Protein AF-A0A318MWW3-F1 (afdb_monomer)

Sequence (142 aa):
MNFIDRFESYIISNDNYEHVLDLIECVINIRTASFSKVNPYYEFKNDKILIELIEELNKRFLYAGVEYQYENGEIIRIDHQYVHKEIVKPALEIIHNQAFEKVNEEYNNAHKHYRNQYIKDCIVACNRAFESLLKSICNECE

Solvent-accessible surface area (backbone atoms only — not comparable to full-atom values): 7925 Å² total; per-residue (Å²): 131,57,73,64,58,51,50,54,50,48,59,75,72,45,91,57,62,65,62,49,52,52,48,54,38,48,54,54,48,51,50,55,53,52,47,43,70,77,34,87,83,58,49,76,96,72,37,61,70,60,51,55,50,50,54,52,51,34,51,49,26,54,74,71,68,45,58,47,37,72,54,100,83,39,74,43,74,59,52,71,67,53,49,42,61,73,50,48,46,58,52,52,60,57,31,70,35,79,84,26,44,70,25,38,54,30,43,52,50,14,52,52,26,50,77,68,68,37,59,72,61,16,54,54,26,44,51,51,15,51,54,43,43,53,50,44,59,59,63,73,74,114

InterPro domains:
  IPR026001 Abortive infection protein-like, C-terminal domain [PF14355] (102-140)
  IPR049503 HEPN, AbiJ-N-terminal domain 4 [PF18863] (2-91)

Mean predicted ali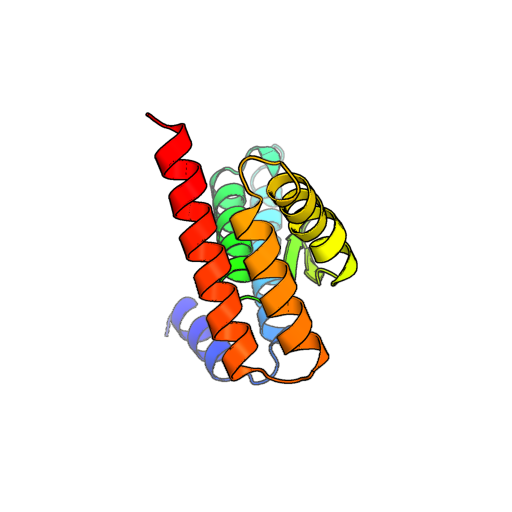gned error: 12.3 Å

pLDDT: mean 84.47, std 8.73, range [38.44, 95.81]

Radius of gyration: 21.09 Å; Cα contacts (8 Å, |Δi|>4): 93; chains: 1; bounding box: 54×33×58 Å

Organism: NCBI:txid2070537

Nearest PDB structures (foldseek):
  8xte-assembly3_D  TM=1.696E-01  e=9.230E+00  Penicillium brevicompactum

Secondary structure (DSSP, 8-state):
--HHHHHHHHHHH-S-HHHHHHHHHHHHHHHHHHHHHH-TT--GGG-HHHHHHHHHHHHHHHHTT-SEEEETTEEEE--HHHHIIIIIHHHHHHHTSGGGHHHHHHHHHHHHHHHTT-HHHHHHHHHHHHHHHHHHHHHTT-

Foldseek 3Di:
DDPVVVLVVCCVPDPDCVVNQVVVLVVLLVVQVVCCVVDVPDDPVPPPVSVVVQVVVQVVCVVVVHQWHDDPSHIDGHDPVNCCVPPVVVVLVVCPDPLNVVLVVLQVVLVVCVVVVVPVVNVVSNVVSVVSVVVSVVVVVD

Structure (mmCIF, N/CA/C/O backbone):
data_AF-A0A318MWW3-F1
#
_entry.id   AF-A0A318MWW3-F1
#
loop_
_atom_site.group_PDB
_atom_site.id
_atom_site.type_symbol
_atom_site.label_atom_id
_atom_site.label_alt_id
_atom_site.label_comp_id
_atom_site.label_asym_id
_atom_site.label_entity_id
_atom_site.label_seq_id
_atom_site.pdbx_PDB_ins_code
_atom_site.Cartn_x
_atom_site.Cartn_y
_atom_site.Cartn_z
_atom_site.occupancy
_atom_site.B_iso_or_equiv
_atom_site.auth_seq_id
_atom_site.auth_comp_id
_atom_site.auth_asym_id
_atom_site.auth_atom_id
_atom_site.pdbx_PDB_model_num
ATOM 1 N N . MET A 1 1 ? 3.543 8.061 -31.506 1.00 64.12 1 MET A N 1
ATOM 2 C CA . MET A 1 1 ? 3.319 7.340 -30.243 1.00 64.12 1 MET A CA 1
ATOM 3 C C . MET A 1 1 ? 4.668 7.200 -29.564 1.00 64.12 1 MET A C 1
ATOM 5 O O . MET A 1 1 ? 5.546 6.540 -30.116 1.00 64.12 1 MET A O 1
ATOM 9 N N . ASN A 1 2 ? 4.885 7.951 -28.490 1.00 84.94 2 ASN A N 1
ATOM 10 C CA . ASN A 1 2 ? 6.133 7.933 -27.729 1.00 84.94 2 ASN A CA 1
ATOM 11 C C . ASN A 1 2 ? 6.174 6.691 -26.802 1.00 84.94 2 ASN A C 1
ATOM 13 O O . ASN A 1 2 ? 5.245 5.880 -26.792 1.00 84.94 2 ASN A O 1
ATOM 17 N N . PHE A 1 3 ? 7.274 6.497 -26.068 1.00 78.12 3 PHE A N 1
ATOM 18 C CA . PHE A 1 3 ? 7.415 5.363 -25.146 1.00 78.12 3 PHE A CA 1
ATOM 19 C C . PHE A 1 3 ? 6.319 5.344 -24.067 1.00 78.12 3 PHE A C 1
ATOM 21 O O . PHE A 1 3 ? 5.792 4.276 -23.775 1.00 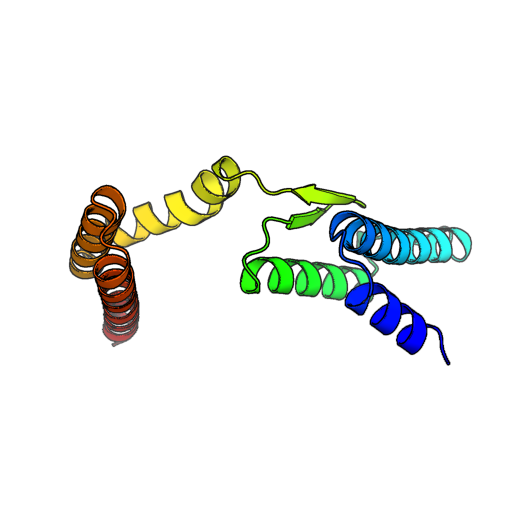78.12 3 PHE A O 1
ATOM 28 N N . ILE A 1 4 ? 5.940 6.511 -23.536 1.00 80.75 4 ILE A N 1
ATOM 29 C CA . ILE A 1 4 ? 4.911 6.643 -22.496 1.00 80.75 4 ILE A CA 1
ATOM 30 C C . ILE A 1 4 ? 3.541 6.224 -23.035 1.00 80.75 4 ILE A C 1
ATOM 32 O O . ILE A 1 4 ? 2.886 5.393 -22.421 1.00 80.75 4 ILE A O 1
ATOM 36 N N . ASP A 1 5 ? 3.159 6.679 -24.228 1.00 83.94 5 ASP A N 1
ATOM 37 C CA . ASP A 1 5 ? 1.882 6.313 -24.851 1.00 83.94 5 ASP A CA 1
ATOM 38 C C . ASP A 1 5 ? 1.768 4.787 -25.046 1.00 83.94 5 ASP A C 1
ATOM 40 O O . ASP A 1 5 ? 0.705 4.187 -24.870 1.00 83.94 5 ASP A O 1
ATOM 44 N N . ARG A 1 6 ? 2.879 4.138 -25.428 1.00 83.81 6 ARG A N 1
ATOM 45 C CA . ARG A 1 6 ? 2.954 2.675 -25.573 1.00 83.81 6 ARG A CA 1
ATOM 46 C C . ARG A 1 6 ? 2.860 1.965 -24.228 1.00 83.81 6 ARG A C 1
ATOM 48 O O . ARG A 1 6 ? 2.223 0.921 -24.151 1.00 83.81 6 ARG A O 1
ATOM 55 N N . PHE A 1 7 ? 3.497 2.524 -23.207 1.00 80.94 7 PHE A N 1
ATOM 56 C CA . PHE A 1 7 ? 3.491 1.994 -21.851 1.00 80.94 7 PHE A CA 1
ATOM 57 C C . PHE A 1 7 ? 2.088 2.051 -21.240 1.00 80.94 7 PHE A C 1
ATOM 59 O O . PHE A 1 7 ? 1.578 1.030 -20.791 1.00 80.94 7 PHE A O 1
ATOM 66 N N . GLU A 1 8 ? 1.418 3.201 -21.320 1.00 82.94 8 GLU A N 1
ATOM 67 C CA . GLU A 1 8 ? 0.032 3.357 -20.866 1.00 82.94 8 GLU A CA 1
ATOM 68 C C . GLU A 1 8 ? -0.910 2.410 -21.611 1.00 82.94 8 GLU A C 1
ATOM 70 O O . GLU A 1 8 ? -1.703 1.705 -20.991 1.00 82.94 8 GLU A O 1
ATOM 75 N N . SER A 1 9 ? -0.772 2.325 -22.938 1.00 85.81 9 SER A N 1
ATOM 76 C CA . SER A 1 9 ? -1.579 1.404 -23.745 1.00 85.81 9 SER A CA 1
ATOM 77 C C . SER A 1 9 ? -1.357 -0.053 -23.338 1.00 85.81 9 SER A C 1
ATOM 79 O O . SER A 1 9 ? -2.314 -0.822 -23.291 1.00 85.81 9 SER A O 1
ATOM 81 N N . TYR A 1 10 ? -0.118 -0.442 -23.027 1.00 84.94 10 TYR A N 1
ATOM 82 C CA . TYR A 1 10 ? 0.197 -1.790 -22.557 1.00 84.94 10 TYR A CA 1
ATOM 83 C C . TYR A 1 10 ? -0.431 -2.071 -21.192 1.00 84.94 10 TYR A C 1
ATOM 85 O O . TYR A 1 10 ? -1.063 -3.106 -21.036 1.00 84.94 10 TYR A O 1
ATOM 93 N N . ILE A 1 11 ? -0.341 -1.142 -20.237 1.00 82.56 11 ILE A N 1
ATOM 94 C CA . ILE A 1 11 ? -0.972 -1.300 -18.917 1.00 82.56 11 ILE A CA 1
ATOM 95 C C . ILE A 1 11 ? -2.492 -1.446 -19.041 1.00 82.56 11 ILE A C 1
ATOM 97 O O . ILE A 1 11 ? -3.078 -2.296 -18.384 1.00 82.56 11 ILE A O 1
ATOM 101 N N . ILE A 1 12 ? -3.130 -0.638 -19.891 1.00 84.31 12 ILE A N 1
ATOM 102 C CA . ILE A 1 12 ? -4.593 -0.638 -20.047 1.00 84.31 12 ILE A CA 1
ATOM 103 C C . ILE A 1 12 ? -5.095 -1.888 -20.782 1.00 84.31 12 ILE A C 1
ATOM 105 O O . ILE A 1 12 ? -6.199 -2.352 -20.517 1.00 84.31 12 ILE A O 1
ATOM 109 N N . SER A 1 13 ? -4.318 -2.410 -21.733 1.00 85.56 13 SER A N 1
ATOM 110 C CA . SER A 1 13 ? -4.735 -3.532 -22.590 1.00 85.56 13 SER A CA 1
ATOM 111 C C . SER A 1 13 ? -4.360 -4.914 -22.056 1.00 85.56 13 SER A C 1
ATOM 113 O O . SER A 1 13 ? -4.763 -5.914 -22.649 1.00 85.56 13 SER A O 1
ATOM 115 N N . ASN A 1 14 ? -3.569 -4.989 -20.986 1.00 82.69 14 ASN A N 1
ATOM 116 C CA . ASN A 1 14 ? -3.042 -6.246 -20.479 1.00 82.69 14 ASN A CA 1
ATOM 117 C C . ASN A 1 14 ? -3.836 -6.714 -19.257 1.00 82.69 14 ASN A C 1
ATOM 119 O O . ASN A 1 14 ? -3.744 -6.130 -18.182 1.00 82.69 14 ASN A O 1
ATOM 123 N N . ASP A 1 15 ? -4.586 -7.801 -19.428 1.00 78.06 15 ASP A N 1
ATOM 124 C CA . ASP A 1 15 ? -5.391 -8.397 -18.357 1.00 78.06 15 ASP A CA 1
ATOM 125 C C . ASP A 1 15 ? -4.534 -9.108 -17.291 1.00 78.06 15 ASP A C 1
ATOM 127 O O . ASP A 1 15 ? -5.010 -9.361 -16.184 1.00 78.06 15 ASP A O 1
ATOM 131 N N . ASN A 1 16 ? -3.269 -9.435 -17.599 1.00 84.75 16 ASN A N 1
ATOM 132 C CA . ASN A 1 16 ? -2.356 -10.039 -16.632 1.00 84.75 16 ASN A CA 1
ATOM 133 C C . ASN A 1 16 ? -1.524 -8.966 -15.915 1.00 84.75 16 ASN A C 1
ATOM 135 O O . ASN A 1 16 ? -0.553 -8.439 -16.467 1.00 84.75 16 ASN A O 1
ATOM 139 N N . TYR A 1 17 ? -1.873 -8.692 -14.658 1.00 83.88 17 TYR A N 1
ATOM 140 C CA . TYR A 1 17 ? -1.173 -7.717 -13.824 1.00 83.88 17 TYR A CA 1
ATOM 141 C C . TYR A 1 17 ? 0.279 -8.117 -13.516 1.00 83.88 17 TYR A C 1
ATOM 143 O O . TYR A 1 17 ? 1.098 -7.230 -13.295 1.00 83.88 17 TYR A O 1
ATOM 151 N N . GLU A 1 18 ? 0.633 -9.409 -13.537 1.00 83.44 18 GLU A N 1
ATOM 152 C CA . GLU A 1 18 ? 2.011 -9.857 -13.277 1.00 83.44 18 GLU A CA 1
ATOM 153 C C . GLU A 1 18 ? 2.968 -9.298 -14.331 1.00 83.44 18 GLU A C 1
ATOM 155 O O . GLU A 1 18 ? 4.002 -8.736 -13.991 1.00 83.44 18 GLU A O 1
ATOM 160 N N . HIS A 1 19 ? 2.559 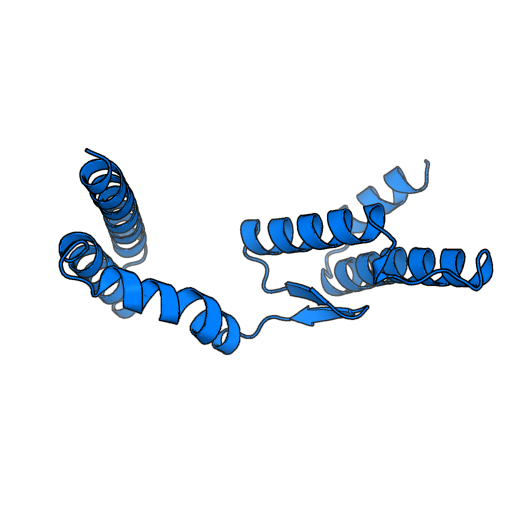-9.291 -15.602 1.00 85.44 19 HIS A N 1
ATOM 161 C CA . HIS A 1 19 ? 3.352 -8.687 -16.673 1.00 85.44 19 HIS A CA 1
ATOM 162 C C . HIS A 1 19 ? 3.528 -7.170 -16.508 1.00 85.44 19 HIS A C 1
ATOM 164 O O . HIS A 1 19 ? 4.511 -6.600 -16.984 1.00 85.44 19 HIS A O 1
ATOM 170 N N . VAL A 1 20 ? 2.568 -6.491 -15.873 1.00 88.44 20 VAL A N 1
ATOM 171 C CA . VAL A 1 20 ? 2.682 -5.058 -15.568 1.00 88.44 20 VAL A CA 1
ATOM 172 C C . VAL A 1 20 ? 3.690 -4.836 -14.441 1.00 88.44 20 VAL A C 1
ATOM 174 O O . VAL A 1 20 ? 4.511 -3.925 -14.545 1.00 88.44 20 VAL A O 1
ATOM 177 N N . LEU A 1 21 ? 3.672 -5.677 -13.403 1.00 89.50 21 LEU A N 1
ATOM 178 C CA . LEU A 1 21 ? 4.657 -5.642 -12.318 1.00 89.50 21 LEU A CA 1
ATOM 179 C C . LEU A 1 21 ? 6.069 -5.940 -12.842 1.00 89.50 21 LEU A C 1
ATOM 181 O O . LEU A 1 21 ? 6.973 -5.134 -12.616 1.00 89.50 21 LEU A O 1
ATOM 185 N N . ASP A 1 22 ? 6.231 -7.000 -13.637 1.00 88.00 22 ASP A N 1
ATOM 186 C CA . ASP A 1 22 ? 7.500 -7.354 -14.287 1.00 88.00 22 ASP A CA 1
ATOM 187 C C . ASP A 1 22 ? 8.044 -6.186 -15.112 1.00 88.00 22 ASP A C 1
ATOM 189 O O . ASP A 1 22 ? 9.235 -5.877 -15.086 1.00 88.00 22 ASP A O 1
ATOM 193 N N . LEU A 1 23 ? 7.169 -5.495 -15.848 1.00 88.19 23 LEU A N 1
ATOM 194 C CA . LEU A 1 23 ? 7.563 -4.350 -16.657 1.00 88.19 23 LEU A CA 1
ATOM 195 C C . LEU A 1 23 ? 8.043 -3.172 -15.795 1.00 88.19 23 LEU A C 1
ATOM 197 O O . LEU A 1 23 ? 9.044 -2.541 -16.146 1.00 88.19 23 LEU A O 1
ATOM 201 N N . ILE A 1 24 ? 7.357 -2.871 -14.687 1.00 89.81 24 ILE A N 1
ATOM 202 C CA . ILE A 1 24 ? 7.772 -1.826 -13.735 1.00 89.81 24 ILE A CA 1
ATOM 203 C C . ILE A 1 24 ? 9.160 -2.156 -13.177 1.00 89.81 24 ILE A C 1
ATOM 205 O O . ILE A 1 24 ? 10.053 -1.304 -13.211 1.00 89.81 24 ILE A O 1
ATOM 209 N N . GLU A 1 25 ? 9.361 -3.396 -12.736 1.00 89.94 25 GLU A N 1
ATOM 210 C CA . GLU A 1 25 ? 10.647 -3.881 -12.239 1.00 89.94 25 GLU A CA 1
ATOM 211 C C . GLU A 1 25 ? 11.744 -3.746 -13.303 1.00 89.94 25 GLU A C 1
ATOM 213 O O . GLU A 1 25 ? 12.815 -3.188 -13.047 1.00 89.94 25 GLU A O 1
ATOM 218 N N . CYS A 1 26 ? 11.450 -4.160 -14.537 1.00 89.56 26 CYS A N 1
ATOM 219 C CA . CYS A 1 26 ? 12.384 -4.082 -15.653 1.00 89.56 26 CYS A CA 1
ATOM 220 C C . CYS A 1 26 ? 12.823 -2.635 -15.928 1.00 89.56 26 CYS A C 1
ATOM 222 O O . CYS A 1 26 ? 14.009 -2.374 -16.126 1.00 89.56 26 CYS A O 1
ATOM 224 N N . VAL A 1 27 ? 11.896 -1.670 -15.900 1.00 90.00 27 VAL A N 1
ATOM 225 C CA . VAL A 1 27 ? 12.207 -0.247 -16.122 1.00 90.00 27 VAL A CA 1
ATOM 226 C C . VAL A 1 27 ? 13.143 0.298 -15.041 1.00 90.00 27 VAL A C 1
ATOM 228 O O . VAL A 1 27 ? 14.125 0.977 -15.369 1.00 90.00 27 VAL A O 1
ATOM 231 N N . ILE A 1 28 ? 12.876 -0.012 -13.770 1.00 90.75 28 ILE A N 1
ATOM 232 C CA . ILE A 1 28 ? 13.712 0.431 -12.646 1.00 90.75 28 ILE A CA 1
ATOM 233 C C . ILE A 1 28 ? 15.106 -0.202 -12.758 1.00 90.75 28 ILE A C 1
ATOM 235 O O . ILE A 1 28 ? 16.111 0.514 -12.746 1.00 90.75 28 ILE A O 1
ATOM 239 N N . ASN A 1 29 ? 15.177 -1.512 -12.998 1.00 88.31 29 ASN A N 1
ATOM 240 C CA . ASN A 1 29 ? 16.436 -2.246 -13.123 1.00 88.31 29 ASN A CA 1
ATOM 241 C C . ASN A 1 29 ? 17.274 -1.808 -14.333 1.00 88.31 29 ASN A C 1
ATOM 243 O O . ASN A 1 29 ? 18.492 -1.647 -14.217 1.00 88.31 29 ASN A O 1
ATOM 247 N N . ILE A 1 30 ? 16.650 -1.543 -15.486 1.00 89.69 30 ILE A N 1
ATOM 248 C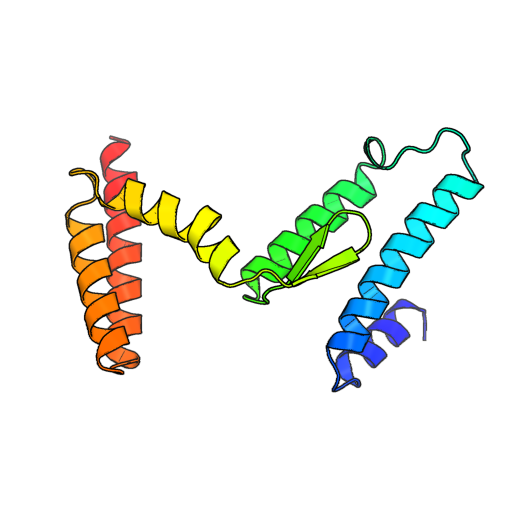 CA . ILE A 1 30 ? 17.342 -1.012 -16.672 1.00 89.69 30 ILE A CA 1
ATOM 249 C C . ILE A 1 30 ? 17.952 0.352 -16.365 1.00 89.69 30 ILE A C 1
ATOM 251 O O . ILE A 1 30 ? 19.092 0.614 -16.768 1.00 89.69 30 ILE A O 1
ATOM 255 N N . ARG A 1 31 ? 17.230 1.222 -15.651 1.00 87.94 31 ARG A N 1
ATOM 256 C CA . ARG A 1 31 ? 17.761 2.522 -15.233 1.00 87.94 31 ARG A CA 1
ATOM 257 C C . ARG A 1 31 ? 18.985 2.332 -14.340 1.00 87.94 31 ARG A C 1
ATOM 259 O O . ARG A 1 31 ? 20.043 2.864 -14.675 1.00 87.94 31 ARG A O 1
ATOM 266 N N . THR A 1 32 ? 18.870 1.553 -13.267 1.00 87.25 32 THR A N 1
ATOM 267 C CA . THR A 1 32 ? 19.977 1.298 -12.332 1.00 87.25 32 THR A CA 1
ATOM 268 C C . THR A 1 32 ? 21.191 0.725 -13.063 1.00 87.25 32 THR A C 1
ATOM 270 O O . THR A 1 32 ? 22.292 1.263 -12.956 1.00 87.25 32 THR A O 1
ATOM 273 N N . ALA A 1 33 ? 20.992 -0.294 -13.904 1.00 86.56 33 ALA A N 1
ATOM 274 C CA . ALA A 1 33 ? 22.062 -0.914 -14.681 1.00 86.56 33 ALA A CA 1
ATOM 275 C C . ALA A 1 33 ? 22.711 0.053 -15.687 1.00 86.56 33 ALA A C 1
ATOM 277 O O . ALA A 1 33 ? 23.924 0.005 -15.900 1.00 86.56 33 ALA A O 1
ATOM 278 N N . SER A 1 34 ? 21.927 0.935 -16.311 1.00 88.25 34 SER A N 1
ATOM 279 C CA . SER A 1 34 ? 22.442 1.929 -17.260 1.00 88.25 34 SER A CA 1
ATOM 280 C C . SER A 1 34 ? 23.323 2.966 -16.566 1.00 88.25 34 SER A C 1
ATOM 282 O O . SER A 1 34 ? 24.401 3.283 -17.066 1.00 88.25 34 SER A O 1
ATOM 284 N N . PHE A 1 35 ? 22.915 3.449 -15.392 1.00 85.75 35 PHE A N 1
ATOM 285 C CA . PHE A 1 35 ? 23.709 4.399 -14.610 1.00 85.75 35 PHE A CA 1
ATOM 286 C C . PHE A 1 35 ? 24.995 3.769 -14.067 1.00 85.75 35 PHE A C 1
ATOM 288 O O . PHE A 1 35 ? 26.057 4.376 -14.212 1.00 85.75 35 PHE A O 1
ATOM 295 N N . SER A 1 36 ? 24.938 2.531 -13.566 1.00 84.38 36 SER A N 1
ATOM 296 C CA . SER A 1 36 ? 26.131 1.783 -13.138 1.00 84.38 36 SER A CA 1
ATOM 297 C C . SER A 1 36 ? 27.142 1.560 -14.267 1.00 84.38 36 SER A C 1
ATOM 299 O O . SER A 1 36 ? 28.344 1.516 -14.023 1.00 84.38 36 SER A O 1
ATOM 301 N N . LYS A 1 37 ? 26.680 1.429 -15.520 1.00 86.75 37 LYS A N 1
ATOM 302 C CA . LYS A 1 37 ? 27.565 1.288 -16.691 1.00 86.75 37 LYS A CA 1
ATOM 303 C C . LYS A 1 37 ? 28.245 2.597 -17.087 1.00 86.75 37 LYS A C 1
ATOM 305 O O . LYS A 1 37 ? 29.388 2.567 -17.530 1.00 86.75 37 LYS A O 1
ATOM 310 N N . VAL A 1 38 ? 27.542 3.725 -16.977 1.00 88.44 38 VAL A N 1
ATOM 311 C CA . VAL A 1 38 ? 28.073 5.043 -17.371 1.00 88.44 38 VAL A CA 1
ATOM 312 C C . 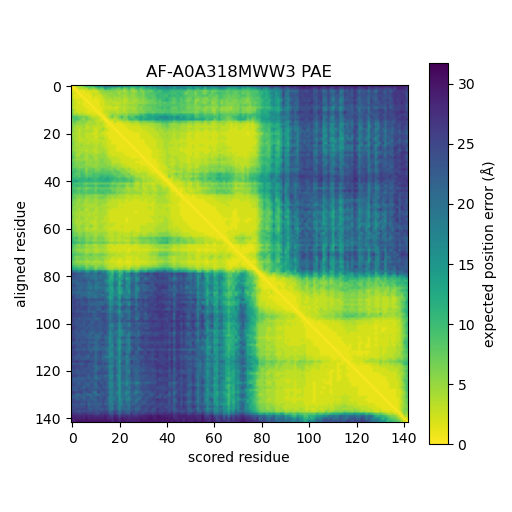VAL A 1 38 ? 28.952 5.644 -16.273 1.00 88.44 38 VAL A C 1
ATOM 314 O O . VAL A 1 38 ? 29.933 6.320 -16.578 1.00 88.44 38 VAL A O 1
ATOM 317 N N . ASN A 1 39 ? 28.630 5.390 -15.005 1.00 86.19 39 ASN A N 1
ATOM 318 C CA . ASN A 1 39 ? 29.383 5.881 -13.860 1.00 86.19 39 ASN A CA 1
ATOM 319 C C . ASN A 1 39 ? 29.807 4.712 -12.949 1.00 86.19 39 ASN A C 1
ATOM 321 O O . ASN A 1 39 ? 28.986 4.222 -12.176 1.00 86.19 39 ASN A O 1
ATOM 325 N N . PRO A 1 40 ? 31.092 4.313 -12.967 1.00 83.44 40 PRO A N 1
ATOM 326 C CA . PRO A 1 40 ? 31.617 3.247 -12.108 1.00 83.44 40 PRO A CA 1
ATOM 327 C C . PRO A 1 40 ? 31.508 3.523 -10.601 1.00 83.44 40 PRO A C 1
ATOM 329 O O . PRO A 1 40 ? 31.595 2.592 -9.808 1.00 83.44 40 PRO A O 1
ATOM 332 N N . TYR A 1 41 ? 31.332 4.787 -10.199 1.00 85.31 41 TYR A N 1
ATOM 333 C CA . TYR A 1 41 ? 31.126 5.201 -8.806 1.00 85.31 41 TYR A CA 1
ATOM 334 C C . TYR A 1 41 ? 29.645 5.331 -8.436 1.00 85.31 41 TYR A C 1
ATOM 336 O O . TYR A 1 41 ? 29.317 5.838 -7.363 1.00 85.31 41 TYR A O 1
ATOM 344 N N . TYR A 1 42 ? 28.737 4.944 -9.333 1.00 85.62 42 TYR A N 1
ATOM 345 C CA . TYR A 1 42 ? 27.318 4.939 -9.029 1.00 85.62 42 TYR A CA 1
ATOM 346 C C . TYR A 1 42 ? 27.030 3.930 -7.920 1.00 85.62 42 TYR A C 1
ATOM 348 O O . TYR A 1 42 ? 27.332 2.743 -8.027 1.00 85.62 42 TYR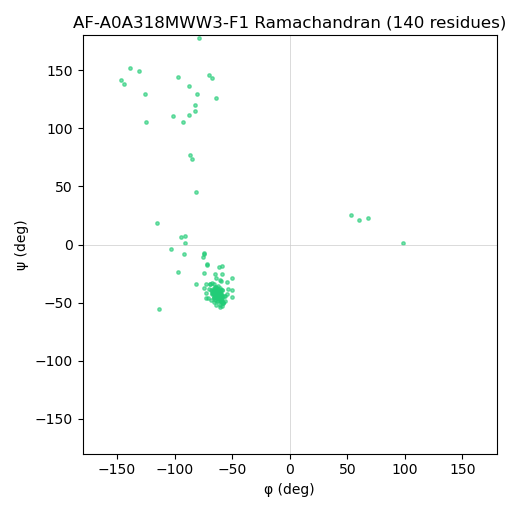 A O 1
ATOM 356 N N . GLU A 1 43 ? 26.383 4.413 -6.870 1.00 81.19 43 GLU A N 1
ATOM 357 C CA . GLU A 1 43 ? 25.811 3.581 -5.828 1.00 81.19 43 GLU A CA 1
ATOM 358 C C . GLU A 1 43 ? 24.341 3.957 -5.700 1.00 81.19 43 GLU A C 1
ATOM 360 O O . GLU A 1 43 ? 24.015 5.134 -5.536 1.00 81.19 43 GLU A O 1
ATOM 365 N N . PHE A 1 44 ? 23.462 2.955 -5.723 1.00 80.12 44 PHE A N 1
ATOM 366 C CA . PHE A 1 44 ? 22.015 3.143 -5.602 1.00 80.12 44 PHE A CA 1
ATOM 367 C C . PHE A 1 44 ? 21.630 4.029 -4.405 1.00 80.12 44 PHE A C 1
ATOM 369 O O . PHE A 1 44 ? 20.784 4.906 -4.531 1.00 80.12 44 PHE A O 1
ATOM 376 N N . LYS A 1 45 ? 22.321 3.870 -3.265 1.00 84.19 45 LYS A N 1
ATOM 377 C CA . LYS A 1 45 ? 22.090 4.645 -2.031 1.00 84.19 45 LYS A CA 1
ATOM 378 C C . LYS A 1 45 ? 22.253 6.166 -2.196 1.00 84.19 45 LYS A C 1
ATOM 380 O O . LYS A 1 45 ? 21.784 6.920 -1.353 1.00 84.19 45 LYS A O 1
ATOM 385 N N . ASN A 1 46 ? 22.921 6.608 -3.263 1.00 86.69 46 ASN A N 1
ATOM 386 C CA . ASN A 1 46 ? 23.143 8.018 -3.579 1.00 86.69 46 ASN A CA 1
ATOM 387 C C . ASN A 1 46 ? 22.217 8.521 -4.710 1.00 86.69 46 ASN A C 1
ATOM 389 O O . ASN A 1 46 ? 22.243 9.710 -5.035 1.00 86.69 46 ASN A O 1
ATOM 393 N N . ASP A 1 47 ? 21.396 7.657 -5.321 1.00 89.56 47 ASP A N 1
ATOM 394 C CA . ASP A 1 47 ? 20.455 8.018 -6.389 1.00 89.56 47 ASP A CA 1
ATOM 395 C C . ASP A 1 47 ? 19.128 8.506 -5.801 1.00 89.56 47 ASP A C 1
ATOM 397 O O . ASP A 1 47 ? 18.121 7.800 -5.771 1.00 89.56 47 ASP A O 1
ATOM 401 N N . LYS A 1 48 ? 19.138 9.751 -5.317 1.00 91.12 48 LYS A N 1
ATOM 402 C CA . LYS A 1 48 ? 17.984 10.370 -4.653 1.00 91.12 48 LYS A CA 1
ATOM 403 C C . LYS A 1 48 ? 16.699 10.313 -5.491 1.00 91.12 48 LYS A C 1
ATOM 405 O O . LYS A 1 48 ? 15.634 10.076 -4.940 1.00 91.12 48 LYS A O 1
ATOM 410 N N . ILE A 1 49 ? 16.804 10.485 -6.811 1.00 90.81 49 ILE A N 1
ATOM 411 C CA . ILE A 1 49 ? 15.645 10.449 -7.718 1.00 90.81 49 ILE A CA 1
ATOM 412 C C . ILE A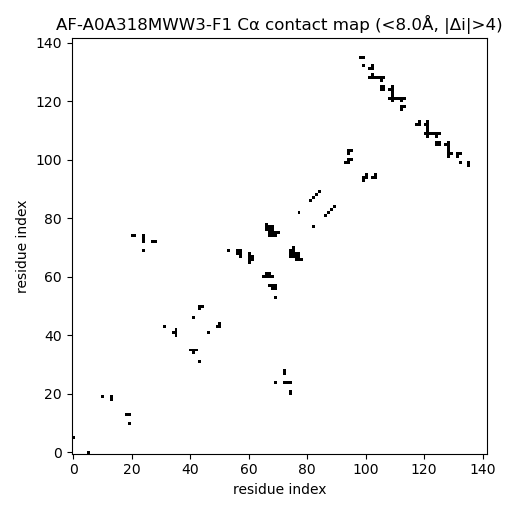 1 49 ? 15.021 9.053 -7.725 1.00 90.81 49 ILE A C 1
ATOM 414 O O . ILE A 1 49 ? 13.802 8.913 -7.678 1.00 90.81 49 ILE A O 1
ATOM 418 N N . LEU A 1 50 ? 15.857 8.016 -7.804 1.00 90.38 50 LEU A N 1
ATOM 419 C CA . LEU A 1 50 ? 15.383 6.638 -7.818 1.00 90.38 50 LEU A CA 1
ATOM 420 C C . LEU A 1 50 ? 14.812 6.213 -6.463 1.00 90.38 50 LEU A C 1
ATOM 422 O O . LEU A 1 50 ? 13.795 5.527 -6.427 1.00 90.38 50 LEU A O 1
ATOM 426 N N . ILE A 1 51 ? 15.432 6.658 -5.368 1.00 91.00 51 ILE A N 1
ATOM 427 C CA . ILE A 1 51 ? 14.943 6.419 -4.005 1.00 91.00 51 ILE A CA 1
ATOM 428 C C . ILE A 1 51 ? 13.548 7.031 -3.827 1.00 91.00 51 ILE A C 1
ATOM 430 O O . ILE A 1 51 ? 12.617 6.315 -3.468 1.00 91.00 51 ILE A O 1
ATOM 434 N N . GLU A 1 52 ? 13.370 8.314 -4.156 1.00 94.31 52 GLU A N 1
ATOM 435 C CA . GLU A 1 52 ? 12.069 8.995 -4.055 1.00 94.31 52 GLU A CA 1
ATOM 436 C C . GLU A 1 52 ? 10.999 8.337 -4.946 1.00 94.31 52 GLU A C 1
ATOM 438 O O . GLU A 1 52 ? 9.846 8.203 -4.535 1.00 94.31 52 GLU A O 1
ATOM 443 N N . LEU A 1 53 ? 11.376 7.877 -6.146 1.00 93.94 53 LEU A N 1
ATOM 444 C CA . LEU A 1 53 ? 10.476 7.148 -7.046 1.00 93.94 53 LEU A CA 1
ATOM 445 C C . LEU A 1 53 ? 9.996 5.823 -6.433 1.00 93.94 53 LEU A C 1
ATOM 447 O O . LEU A 1 53 ? 8.808 5.514 -6.514 1.00 93.94 53 LEU A O 1
ATOM 451 N N . ILE A 1 54 ? 10.904 5.043 -5.841 1.00 92.69 54 ILE A N 1
ATOM 452 C CA . ILE A 1 54 ? 10.581 3.756 -5.207 1.00 92.69 54 ILE A CA 1
ATOM 453 C C . ILE A 1 54 ? 9.706 3.970 -3.967 1.00 92.69 54 ILE A C 1
ATOM 455 O O . ILE A 1 54 ? 8.720 3.256 -3.781 1.00 92.69 54 ILE A O 1
ATOM 459 N N . GLU A 1 55 ? 10.009 4.979 -3.147 1.00 92.38 55 GLU A N 1
ATOM 460 C CA . GLU A 1 55 ? 9.177 5.336 -1.992 1.00 92.38 55 GLU A CA 1
ATOM 461 C C . GLU A 1 55 ? 7.750 5.713 -2.406 1.00 92.38 55 GLU A C 1
ATOM 463 O O . GLU A 1 55 ? 6.782 5.271 -1.785 1.00 92.38 55 GLU A O 1
ATOM 468 N N . GLU A 1 56 ? 7.605 6.515 -3.460 1.00 95.06 56 GLU A N 1
ATOM 469 C CA . GLU A 1 56 ? 6.300 6.902 -3.996 1.00 95.06 56 GLU A CA 1
ATOM 470 C C . GLU A 1 56 ? 5.549 5.704 -4.595 1.00 95.06 56 GLU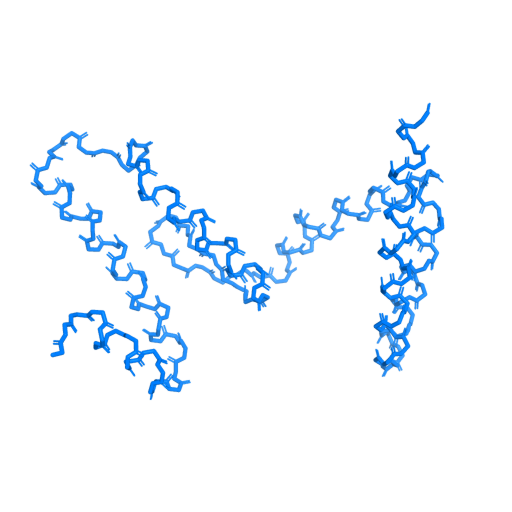 A C 1
ATOM 472 O O . GLU A 1 56 ? 4.350 5.551 -4.353 1.00 95.06 56 GLU A O 1
ATOM 477 N N . LEU A 1 57 ? 6.235 4.822 -5.331 1.00 93.38 57 LEU A N 1
ATOM 478 C CA . LEU A 1 57 ? 5.646 3.594 -5.874 1.00 93.38 57 LEU A CA 1
ATOM 479 C C . LEU A 1 57 ? 5.068 2.719 -4.755 1.00 93.38 57 LEU A C 1
ATOM 481 O O . LEU A 1 57 ? 3.902 2.330 -4.816 1.00 93.38 57 LEU A O 1
ATOM 485 N N . ASN A 1 58 ? 5.850 2.480 -3.703 1.00 90.56 58 ASN A N 1
ATOM 486 C CA . ASN A 1 58 ? 5.434 1.664 -2.563 1.00 90.56 58 ASN A CA 1
ATOM 487 C C . ASN A 1 58 ? 4.273 2.301 -1.788 1.00 90.56 58 ASN A C 1
ATOM 489 O O . ASN A 1 58 ? 3.332 1.604 -1.408 1.00 90.56 58 ASN A O 1
ATOM 493 N N . LYS A 1 59 ? 4.269 3.631 -1.617 1.00 88.75 59 LYS A N 1
ATOM 494 C CA . LYS A 1 59 ? 3.118 4.350 -1.040 1.00 88.75 59 LYS A CA 1
ATOM 495 C C . LYS A 1 59 ? 1.860 4.170 -1.882 1.00 88.75 59 LYS A C 1
ATOM 497 O O . LYS A 1 59 ? 0.786 3.950 -1.331 1.00 88.75 59 LYS A O 1
ATOM 502 N N . ARG A 1 60 ? 1.972 4.237 -3.211 1.00 90.69 60 ARG A N 1
ATOM 503 C CA . ARG A 1 60 ? 0.829 4.030 -4.113 1.00 90.69 60 ARG A CA 1
ATOM 504 C C . ARG A 1 60 ? 0.321 2.601 -4.081 1.00 90.69 60 ARG A C 1
ATOM 506 O O . ARG A 1 60 ? -0.891 2.419 -4.082 1.00 90.69 60 ARG A O 1
ATOM 513 N N . PHE A 1 61 ? 1.211 1.614 -4.017 1.00 88.94 61 PHE A N 1
ATOM 514 C CA . PHE A 1 61 ? 0.813 0.221 -3.834 1.00 88.94 61 PHE A CA 1
ATOM 515 C C . PHE A 1 61 ? 0.035 0.031 -2.530 1.00 88.94 61 PHE A C 1
ATOM 517 O O . PHE A 1 61 ? -1.076 -0.501 -2.545 1.00 88.94 61 PHE A O 1
ATOM 524 N N . LEU A 1 62 ? 0.539 0.603 -1.436 1.00 81.81 62 LEU A N 1
ATOM 525 C CA . LEU A 1 62 ? -0.151 0.599 -0.152 1.00 81.81 62 LEU A CA 1
ATOM 526 C C . LEU A 1 62 ? -1.528 1.284 -0.223 1.00 81.81 62 LEU A C 1
ATOM 528 O O . LEU A 1 62 ? -2.519 0.715 0.229 1.00 81.81 62 LEU A O 1
ATOM 532 N N . TYR A 1 63 ? -1.621 2.482 -0.811 1.00 80.19 63 TYR A N 1
ATOM 533 C CA . TYR A 1 63 ? -2.885 3.224 -0.927 1.00 80.19 63 TYR A CA 1
ATOM 534 C C . TYR A 1 63 ? -3.899 2.563 -1.859 1.00 80.19 63 TYR A C 1
ATOM 536 O O . TYR A 1 63 ? -5.101 2.651 -1.615 1.00 80.19 63 TYR A O 1
ATOM 544 N N . ALA A 1 64 ? -3.431 1.896 -2.912 1.00 82.94 64 ALA A N 1
ATOM 545 C CA . ALA A 1 64 ? -4.274 1.098 -3.792 1.00 82.94 64 ALA A CA 1
ATOM 546 C C . ALA A 1 64 ? -4.711 -0.228 -3.143 1.00 82.94 64 ALA A C 1
ATOM 548 O O . ALA A 1 64 ? -5.550 -0.927 -3.708 1.00 82.94 64 ALA A O 1
ATOM 549 N N . GLY A 1 65 ? -4.160 -0.577 -1.972 1.00 75.06 65 GLY A N 1
ATOM 550 C CA . GLY A 1 65 ? -4.442 -1.832 -1.281 1.00 75.06 65 GLY A CA 1
ATOM 551 C C . GLY A 1 65 ? -3.909 -3.056 -2.024 1.00 75.06 65 GLY A C 1
ATOM 552 O O . GLY A 1 65 ? -4.440 -4.149 -1.839 1.00 75.06 65 GLY A O 1
ATOM 553 N N . VAL A 1 66 ? -2.899 -2.881 -2.884 1.00 82.62 66 VAL A N 1
ATOM 554 C CA . VAL A 1 66 ? -2.244 -4.001 -3.565 1.00 82.62 66 VAL A CA 1
ATOM 555 C C . VAL A 1 66 ? -1.111 -4.529 -2.692 1.00 82.62 66 VAL A C 1
ATOM 557 O O . VAL A 1 66 ? -0.341 -3.772 -2.107 1.00 82.62 66 VAL A O 1
ATOM 560 N N . GLU A 1 67 ? -1.017 -5.849 -2.587 1.00 84.06 67 GLU A N 1
ATOM 561 C CA . GLU A 1 67 ? -0.115 -6.552 -1.668 1.00 84.06 67 GLU A CA 1
ATOM 562 C C . GLU A 1 67 ? 1.313 -6.647 -2.221 1.00 84.06 67 GLU A C 1
ATOM 564 O O . GLU A 1 67 ? 1.914 -7.715 -2.196 1.00 84.06 67 GLU A O 1
ATOM 569 N N . TYR A 1 68 ? 1.856 -5.559 -2.762 1.00 88.00 68 TYR A N 1
ATOM 570 C CA . TYR A 1 68 ? 3.164 -5.548 -3.413 1.00 88.00 68 TYR A CA 1
ATOM 571 C C . TYR A 1 68 ? 4.037 -4.406 -2.908 1.00 88.00 68 TYR A C 1
ATOM 573 O O . TYR A 1 68 ? 3.550 -3.331 -2.561 1.00 88.00 68 TYR A O 1
ATOM 581 N N . GLN A 1 69 ? 5.343 -4.639 -2.912 1.00 88.56 69 GLN A N 1
ATOM 582 C CA . GLN A 1 69 ? 6.360 -3.648 -2.599 1.00 88.56 69 GLN A CA 1
ATOM 583 C C . GLN A 1 69 ? 7.572 -3.879 -3.489 1.00 88.56 69 GLN A C 1
ATOM 585 O O . GLN A 1 69 ? 7.991 -5.010 -3.689 1.00 88.56 69 GLN A O 1
ATOM 590 N N . TYR A 1 70 ? 8.155 -2.803 -3.997 1.00 88.50 70 TYR A N 1
ATOM 591 C CA . TYR A 1 70 ? 9.473 -2.839 -4.603 1.00 88.50 70 TYR A CA 1
ATOM 592 C C . TYR A 1 70 ? 10.545 -2.752 -3.514 1.00 88.50 70 TYR A C 1
ATOM 594 O O . TYR A 1 70 ? 10.615 -1.759 -2.779 1.00 88.50 70 TYR A O 1
ATOM 602 N N . GLU A 1 71 ? 11.394 -3.768 -3.422 1.00 81.25 71 GLU A N 1
ATOM 603 C CA . GLU A 1 71 ? 12.510 -3.840 -2.483 1.00 81.25 71 GLU A CA 1
ATOM 604 C C . GLU A 1 71 ? 13.688 -4.594 -3.121 1.00 81.25 71 GLU A C 1
ATOM 606 O O . GLU A 1 71 ? 13.502 -5.554 -3.853 1.00 81.25 71 GLU A O 1
ATOM 611 N N . ASN A 1 72 ? 14.924 -4.148 -2.877 1.00 77.44 72 ASN A N 1
ATOM 612 C CA . ASN A 1 72 ? 16.152 -4.838 -3.310 1.00 77.44 72 ASN A CA 1
ATOM 613 C C . ASN A 1 72 ? 16.270 -5.195 -4.807 1.00 77.44 72 ASN A C 1
ATOM 615 O O . ASN A 1 72 ? 17.050 -6.074 -5.165 1.00 77.44 72 ASN A O 1
ATOM 619 N N . GLY A 1 73 ? 15.591 -4.462 -5.692 1.00 78.31 73 GLY A N 1
ATOM 620 C CA . GLY A 1 73 ? 15.666 -4.713 -7.136 1.00 78.31 73 GLY A CA 1
ATOM 621 C C . GLY A 1 73 ? 14.511 -5.543 -7.690 1.00 78.31 73 GLY A C 1
ATOM 622 O O . GLY A 1 73 ? 14.504 -5.821 -8.886 1.00 78.31 73 GLY A O 1
ATOM 623 N N . GLU A 1 74 ? 13.557 -5.926 -6.845 1.00 82.19 74 GLU A N 1
ATOM 624 C CA . GLU A 1 74 ? 12.444 -6.796 -7.207 1.00 82.19 74 GLU A CA 1
ATOM 625 C C . GLU A 1 74 ? 11.124 -6.319 -6.590 1.00 82.19 74 GLU A C 1
ATOM 627 O O . GLU A 1 74 ? 11.099 -5.662 -5.545 1.00 82.19 74 GLU A O 1
ATOM 632 N N . ILE A 1 75 ? 10.006 -6.629 -7.248 1.00 87.38 75 ILE A N 1
ATOM 633 C CA . ILE A 1 75 ? 8.674 -6.469 -6.664 1.00 87.38 75 ILE A CA 1
ATOM 634 C C . ILE A 1 75 ? 8.327 -7.741 -5.894 1.00 87.38 75 ILE A C 1
ATOM 636 O O . ILE A 1 75 ? 8.056 -8.795 -6.465 1.00 87.38 75 ILE A O 1
ATOM 640 N N . ILE A 1 76 ? 8.268 -7.622 -4.574 1.00 81.38 76 ILE A N 1
ATOM 641 C CA . ILE A 1 76 ? 7.878 -8.697 -3.669 1.00 81.38 76 ILE A CA 1
ATOM 642 C C . ILE A 1 76 ? 6.405 -8.581 -3.291 1.00 81.38 76 ILE A C 1
ATOM 644 O O . ILE A 1 76 ? 5.867 -7.486 -3.105 1.00 81.38 76 ILE A O 1
ATOM 648 N N . ARG A 1 77 ? 5.740 -9.730 -3.144 1.00 83.25 77 ARG A N 1
ATOM 649 C CA . ARG A 1 77 ? 4.397 -9.789 -2.564 1.00 83.25 77 ARG A CA 1
ATOM 650 C C . ARG A 1 77 ? 4.494 -9.730 -1.041 1.00 83.25 77 ARG A C 1
ATOM 652 O O . ARG A 1 77 ? 5.220 -10.515 -0.434 1.00 83.25 77 ARG A O 1
ATOM 659 N N . ILE A 1 78 ? 3.729 -8.841 -0.423 1.00 74.56 78 ILE A N 1
ATOM 660 C CA . ILE A 1 78 ? 3.616 -8.737 1.028 1.00 74.56 78 ILE A CA 1
ATOM 661 C C . ILE A 1 78 ? 2.610 -9.786 1.518 1.00 74.56 78 ILE A C 1
ATOM 663 O O . ILE A 1 78 ? 1.421 -9.708 1.223 1.00 74.56 78 ILE A O 1
ATOM 667 N N . ASP A 1 79 ? 3.076 -10.768 2.289 1.00 65.88 79 ASP A N 1
ATOM 668 C CA . ASP A 1 79 ? 2.201 -11.744 2.947 1.00 65.88 79 ASP A CA 1
ATOM 669 C C . ASP A 1 79 ? 1.342 -11.055 4.033 1.00 65.88 79 ASP A C 1
ATOM 671 O O . ASP A 1 79 ? 1.817 -10.183 4.770 1.00 65.88 79 ASP A O 1
ATOM 675 N N . HIS A 1 80 ? 0.086 -11.480 4.198 1.00 58.97 80 HIS A N 1
ATOM 676 C CA . HIS A 1 80 ? -0.795 -11.070 5.296 1.00 58.97 80 HIS A CA 1
ATOM 677 C C . HIS A 1 80 ? -0.141 -11.207 6.683 1.00 58.97 80 HIS A C 1
ATOM 679 O O . HIS A 1 80 ? -0.476 -10.440 7.589 1.00 58.97 80 HIS A O 1
ATOM 685 N N . GLN A 1 81 ? 0.805 -12.137 6.874 1.00 59.47 81 GLN A N 1
ATOM 686 C CA . GLN A 1 81 ? 1.584 -12.214 8.118 1.00 59.47 81 GLN A CA 1
ATOM 687 C C . GLN A 1 81 ? 2.473 -10.987 8.355 1.00 59.47 81 GLN A C 1
ATOM 689 O O . GLN A 1 81 ? 2.598 -10.553 9.503 1.00 59.47 81 GLN A O 1
ATOM 694 N N . TYR A 1 82 ? 3.058 -10.405 7.306 1.00 66.88 82 TYR A N 1
ATOM 695 C CA . TYR A 1 82 ? 3.855 -9.182 7.411 1.00 66.88 82 TYR A CA 1
ATOM 696 C C . TYR A 1 82 ? 2.967 -7.986 7.757 1.00 66.88 82 TYR A C 1
ATOM 698 O O . TYR A 1 82 ? 3.246 -7.281 8.724 1.00 66.88 82 TYR A O 1
ATOM 706 N N . VAL A 1 83 ? 1.836 -7.821 7.057 1.00 66.81 83 VAL A N 1
ATOM 707 C CA . VAL A 1 83 ? 0.838 -6.779 7.376 1.00 66.81 83 VAL A CA 1
ATOM 708 C C . VAL A 1 83 ? 0.365 -6.914 8.824 1.00 66.81 83 VAL A C 1
ATOM 710 O O . VAL A 1 83 ? 0.303 -5.932 9.567 1.00 66.81 83 VAL A O 1
ATOM 713 N N . HIS A 1 84 ? 0.076 -8.138 9.266 1.00 64.69 84 HIS A N 1
ATOM 714 C CA . HIS A 1 84 ? -0.327 -8.379 10.644 1.00 64.69 84 HIS A CA 1
ATOM 715 C C . HIS A 1 84 ? 0.780 -8.017 11.652 1.00 64.69 84 HIS A C 1
ATOM 717 O O . HIS A 1 84 ? 0.489 -7.438 12.698 1.00 64.69 84 HIS A O 1
ATOM 723 N N . LYS A 1 85 ? 2.043 -8.337 11.342 1.00 73.25 85 LYS A N 1
ATOM 724 C CA . LYS A 1 85 ? 3.196 -8.104 12.222 1.00 73.25 85 LYS A CA 1
ATOM 725 C C . LYS A 1 85 ? 3.599 -6.632 12.320 1.00 73.25 85 LYS A C 1
ATOM 727 O O . LYS A 1 85 ? 3.831 -6.171 13.431 1.00 73.25 85 LYS A O 1
ATOM 732 N N . GLU A 1 86 ? 3.681 -5.924 11.200 1.00 77.12 86 GLU A N 1
ATOM 733 C CA . GLU A 1 86 ? 4.263 -4.574 11.138 1.00 77.12 86 GLU A CA 1
ATOM 734 C C . GLU A 1 86 ? 3.213 -3.459 11.202 1.00 77.12 86 GLU A C 1
ATOM 736 O O . GLU A 1 86 ? 3.528 -2.344 11.602 1.00 77.12 86 GLU A O 1
ATOM 741 N N . ILE A 1 87 ? 1.957 -3.739 10.834 1.00 76.81 87 ILE A N 1
ATOM 742 C CA . ILE A 1 87 ? 0.898 -2.719 10.779 1.00 76.81 87 ILE A CA 1
ATOM 743 C C . ILE A 1 87 ? -0.178 -3.002 11.828 1.00 76.81 87 ILE A C 1
ATOM 745 O O . ILE A 1 87 ? -0.467 -2.153 12.671 1.00 76.81 87 ILE A O 1
ATOM 749 N N . VAL A 1 88 ? -0.767 -4.202 11.814 1.00 73.94 88 VAL A N 1
ATOM 750 C CA . VAL A 1 88 ? -1.923 -4.508 12.677 1.00 73.94 88 VAL A CA 1
ATOM 751 C C . VAL A 1 88 ? -1.516 -4.623 14.145 1.00 73.94 88 VAL A C 1
ATOM 753 O O . VAL A 1 88 ? -2.183 -4.044 14.996 1.00 73.94 88 VAL A O 1
ATOM 756 N N . LYS A 1 89 ? -0.430 -5.336 14.463 1.00 75.75 89 LYS A N 1
ATOM 757 C CA . LYS A 1 89 ? 0.042 -5.488 15.848 1.00 75.75 89 LYS A CA 1
ATOM 758 C C . LYS A 1 89 ? 0.360 -4.145 16.520 1.00 75.75 89 LYS A C 1
ATOM 760 O O . LYS A 1 89 ? -0.232 -3.898 17.569 1.00 75.75 89 LYS A O 1
ATOM 765 N N . PRO A 1 90 ? 1.191 -3.259 15.934 1.00 85.00 90 PRO A N 1
ATOM 766 C CA . PRO A 1 90 ? 1.457 -1.952 16.536 1.00 85.00 90 PRO A CA 1
ATOM 767 C C . PRO A 1 90 ? 0.191 -1.102 16.690 1.00 85.00 90 PRO A C 1
ATOM 769 O O . PRO A 1 90 ? 0.000 -0.457 17.717 1.00 85.00 90 PRO A O 1
ATOM 772 N N . ALA A 1 91 ? -0.722 -1.139 15.713 1.00 83.38 91 ALA A N 1
ATOM 773 C CA . ALA A 1 91 ? -1.994 -0.426 15.816 1.00 83.38 91 ALA A CA 1
ATOM 774 C C . ALA A 1 91 ? -2.867 -0.944 16.976 1.00 83.38 91 ALA A C 1
ATOM 776 O O . ALA A 1 91 ? -3.452 -0.143 17.705 1.00 83.38 91 ALA A O 1
ATOM 777 N N . LEU A 1 92 ? -2.927 -2.266 17.181 1.00 82.31 92 LEU A N 1
ATOM 778 C CA . LEU A 1 92 ? -3.647 -2.883 18.301 1.00 82.31 92 LEU A CA 1
ATOM 779 C C . LEU A 1 92 ? -3.035 -2.516 19.658 1.00 82.31 92 LEU A C 1
ATOM 781 O O . LEU A 1 92 ? -3.769 -2.259 20.610 1.00 82.31 92 LEU A O 1
ATOM 785 N N . GLU A 1 93 ? -1.705 -2.460 19.746 1.00 85.62 93 GLU A N 1
ATOM 786 C CA . GLU A 1 93 ? -1.002 -2.031 20.960 1.00 85.62 93 GLU A CA 1
ATOM 787 C C . GLU A 1 93 ? -1.353 -0.587 21.339 1.00 85.62 93 GLU A C 1
ATOM 789 O O . GLU A 1 93 ? -1.603 -0.311 22.513 1.00 85.62 93 GLU A O 1
ATOM 794 N N . ILE A 1 94 ? -1.447 0.314 20.355 1.00 83.62 94 ILE A N 1
ATOM 795 C CA . ILE A 1 94 ? -1.841 1.713 20.577 1.00 83.62 94 ILE A CA 1
ATOM 796 C C . ILE A 1 94 ? -3.275 1.794 21.106 1.00 83.62 94 ILE A C 1
ATOM 798 O O . ILE A 1 94 ? -3.510 2.411 22.145 1.00 83.62 94 ILE A O 1
ATOM 802 N N . ILE A 1 95 ? -4.239 1.160 20.428 1.00 86.44 95 ILE A N 1
ATOM 803 C CA . ILE A 1 95 ? -5.656 1.308 20.804 1.00 86.44 95 ILE A CA 1
ATOM 804 C C . ILE A 1 95 ? -6.017 0.585 22.109 1.00 86.44 95 ILE A C 1
ATOM 806 O O . ILE A 1 95 ? -7.048 0.876 22.701 1.00 86.44 95 ILE A O 1
ATOM 810 N N . HIS A 1 96 ? -5.181 -0.341 22.584 1.00 82.06 96 HIS A N 1
ATOM 811 C CA . HIS A 1 96 ? -5.345 -0.981 23.893 1.00 82.06 96 HIS A CA 1
ATOM 812 C C . HIS A 1 96 ? -4.969 -0.078 25.080 1.00 82.06 96 HIS A C 1
ATOM 814 O O . HIS A 1 96 ? -5.208 -0.455 26.229 1.00 82.06 96 HIS A O 1
ATOM 820 N N . ASN A 1 97 ? -4.405 1.105 24.836 1.00 84.56 97 ASN A N 1
ATOM 821 C CA . ASN A 1 97 ? -4.205 2.113 25.871 1.00 84.56 97 ASN A CA 1
ATOM 822 C C . ASN A 1 97 ? -5.557 2.710 26.316 1.00 84.56 97 ASN A C 1
ATOM 824 O O . ASN A 1 97 ? -6.468 2.895 25.511 1.00 84.56 97 ASN A O 1
ATOM 828 N N . GLN A 1 98 ? -5.674 3.056 27.600 1.00 82.12 98 GLN A N 1
ATOM 829 C CA . GLN A 1 98 ? -6.863 3.668 28.197 1.00 82.12 98 GLN A CA 1
ATOM 830 C C . GLN A 1 98 ? -7.310 4.954 27.475 1.00 82.12 98 GLN A C 1
ATOM 832 O O . GLN A 1 98 ? -8.507 5.202 27.359 1.00 82.12 98 GLN A O 1
ATOM 837 N N . ALA A 1 99 ? -6.377 5.732 26.916 1.00 84.25 99 ALA A N 1
ATOM 838 C CA . ALA A 1 99 ? -6.687 6.907 26.091 1.00 84.25 99 ALA A CA 1
ATOM 839 C C . ALA A 1 99 ? -7.552 6.597 24.848 1.00 84.25 99 ALA A C 1
ATOM 841 O O . ALA A 1 99 ? -8.293 7.447 24.345 1.00 84.25 99 ALA A O 1
ATOM 842 N N . PHE A 1 100 ? -7.488 5.355 24.365 1.00 89.12 100 PHE A N 1
ATOM 843 C CA . PHE A 1 100 ? -8.158 4.886 23.157 1.00 89.12 100 PHE A CA 1
ATOM 844 C C . PHE A 1 100 ? -9.229 3.828 23.447 1.00 89.12 100 PHE A C 1
ATOM 846 O O . PHE A 1 100 ? -9.676 3.147 22.526 1.00 89.12 100 PHE A O 1
ATOM 853 N N . GLU A 1 101 ? -9.704 3.716 24.692 1.00 87.81 101 GLU A N 1
ATOM 854 C CA . GLU A 1 101 ? -10.697 2.710 25.104 1.00 87.81 101 GLU A CA 1
ATOM 855 C C . GLU A 1 101 ? -11.923 2.684 24.175 1.00 87.81 101 GLU A C 1
ATOM 857 O O . GLU A 1 101 ? -12.313 1.631 23.671 1.00 87.81 101 GLU A O 1
ATOM 862 N N . LYS A 1 102 ? -12.455 3.861 23.829 1.00 88.38 102 LYS A N 1
ATOM 863 C CA . LYS A 1 102 ? -13.586 3.989 22.899 1.00 88.38 102 LYS A CA 1
ATOM 864 C C . LYS A 1 102 ? -13.262 3.516 21.477 1.00 88.38 102 LYS A C 1
ATOM 866 O O . LYS A 1 102 ? -14.109 2.931 20.808 1.00 88.38 102 LYS A O 1
ATOM 871 N N . VAL A 1 103 ? -12.039 3.758 21.003 1.00 91.19 103 VAL A N 1
ATOM 872 C CA . VAL A 1 103 ? -11.570 3.265 19.696 1.00 91.19 103 VAL A CA 1
ATOM 873 C C . VAL A 1 103 ? -11.520 1.743 19.708 1.00 91.19 103 VAL A C 1
ATOM 875 O O . VAL A 1 103 ? -11.969 1.102 18.759 1.00 91.19 103 VAL A O 1
ATOM 878 N N . ASN A 1 104 ? -11.019 1.168 20.800 1.00 88.44 104 ASN A N 1
ATOM 879 C CA . ASN A 1 104 ? -10.924 -0.272 20.976 1.00 88.44 104 ASN A CA 1
ATOM 880 C C . ASN A 1 104 ? -12.305 -0.943 21.009 1.00 88.44 104 ASN A C 1
ATOM 882 O O . ASN A 1 104 ? -12.499 -1.992 20.395 1.00 88.44 104 ASN A O 1
ATOM 886 N N . GLU A 1 105 ? -13.289 -0.348 21.684 1.00 89.31 105 GLU A N 1
ATOM 887 C CA . GLU A 1 105 ? -14.667 -0.856 21.693 1.00 89.31 105 GLU A CA 1
ATOM 888 C C . GLU A 1 105 ? -15.274 -0.909 20.285 1.00 89.31 105 GLU A C 1
ATOM 890 O O . GLU A 1 105 ? -15.785 -1.955 19.865 1.00 89.31 105 GLU A O 1
ATOM 895 N N . GLU A 1 106 ? -15.175 0.188 19.530 1.00 90.75 106 GLU A N 1
ATOM 896 C CA . GLU A 1 106 ? -15.702 0.277 18.162 1.00 90.75 106 GLU A CA 1
ATOM 897 C C . GLU A 1 106 ? -14.953 -0.661 17.202 1.00 90.75 106 GLU A C 1
ATOM 899 O O . GLU A 1 106 ? -15.576 -1.338 16.379 1.00 90.75 106 GLU A O 1
ATOM 904 N N . TYR A 1 107 ? -13.629 -0.788 17.352 1.00 88.50 107 TYR A N 1
ATOM 905 C CA . TYR A 1 107 ? -12.821 -1.746 16.594 1.00 88.50 107 TYR A CA 1
ATOM 906 C C . TYR A 1 107 ? -13.249 -3.194 16.872 1.00 88.50 107 TYR A C 1
ATOM 908 O O . TYR A 1 107 ? -13.477 -3.977 15.946 1.00 88.50 107 TYR A O 1
ATOM 916 N N . ASN A 1 108 ? -13.436 -3.558 18.144 1.00 86.25 108 ASN A N 1
ATOM 917 C CA . ASN A 1 108 ? -13.917 -4.887 18.521 1.00 86.25 108 ASN A CA 1
ATOM 918 C C . ASN A 1 108 ? -15.325 -5.160 17.982 1.00 86.25 108 ASN A C 1
ATOM 920 O O . ASN A 1 108 ? -15.633 -6.291 17.594 1.00 86.25 108 ASN A O 1
ATOM 924 N N . ASN A 1 109 ? -16.182 -4.141 17.935 1.00 89.56 109 ASN A N 1
ATOM 925 C CA . ASN A 1 109 ? -17.506 -4.256 17.338 1.00 89.56 109 ASN A CA 1
ATOM 926 C C . ASN A 1 109 ? -17.426 -4.499 15.821 1.00 89.56 109 ASN A C 1
ATOM 928 O O . ASN A 1 109 ? -18.057 -5.426 15.309 1.00 89.56 109 ASN A O 1
ATOM 932 N N . ALA A 1 110 ? -16.573 -3.755 15.112 1.00 89.56 110 ALA A N 1
ATOM 933 C CA . ALA A 1 110 ? -16.301 -3.992 13.696 1.00 89.56 110 ALA A CA 1
ATOM 934 C C . ALA A 1 110 ? -15.799 -5.421 13.450 1.00 89.56 110 ALA A C 1
ATOM 936 O O . ALA A 1 110 ? -16.308 -6.126 12.577 1.00 89.56 110 ALA A O 1
ATOM 937 N N . HIS A 1 111 ? -14.881 -5.903 14.289 1.00 82.44 111 HIS A N 1
ATOM 938 C CA . HIS A 1 111 ? -14.346 -7.255 14.179 1.00 82.44 111 HIS A CA 1
ATOM 939 C C . HIS A 1 111 ? -15.407 -8.340 14.453 1.00 82.44 111 HIS A C 1
ATOM 941 O O . HIS A 1 111 ? -15.418 -9.382 13.793 1.00 82.44 111 HIS A O 1
ATOM 947 N N . LYS A 1 112 ? -16.365 -8.099 15.361 1.00 87.62 112 LYS A N 1
ATOM 948 C CA . LYS A 1 112 ? -17.536 -8.981 15.547 1.00 87.62 112 LYS A CA 1
ATOM 949 C C . LYS A 1 112 ? -18.414 -9.027 14.295 1.00 87.62 112 LYS A C 1
ATOM 951 O O . LYS A 1 112 ? -18.803 -10.118 13.877 1.00 87.62 112 LYS A O 1
ATOM 956 N N . HIS A 1 113 ? -18.705 -7.879 13.682 1.00 88.81 113 HIS A N 1
ATOM 957 C CA . HIS A 1 113 ? -19.466 -7.825 12.429 1.00 88.81 113 HIS A CA 1
ATOM 958 C C . HIS A 1 113 ? -18.741 -8.545 11.287 1.00 88.81 113 HIS A C 1
ATOM 960 O O . HIS A 1 113 ? -19.375 -9.311 10.561 1.00 88.81 113 HIS A O 1
ATOM 966 N N . TYR A 1 114 ? -17.419 -8.382 11.187 1.00 80.50 114 TYR A N 1
ATOM 967 C CA . TYR A 1 114 ? -16.580 -9.105 10.232 1.00 80.50 114 TYR A CA 1
ATOM 968 C C . TYR A 1 114 ? -16.694 -10.625 10.409 1.00 80.50 114 TYR A C 1
ATOM 970 O O . TYR A 1 114 ? -17.009 -11.340 9.457 1.00 80.50 114 TYR A O 1
ATOM 978 N N . ARG A 1 115 ? -16.539 -11.124 11.645 1.00 76.44 115 ARG A N 1
ATOM 979 C CA . ARG A 1 115 ? -16.653 -12.563 11.959 1.00 76.44 115 ARG A CA 1
ATOM 980 C C . ARG A 1 115 ? -18.026 -13.152 11.634 1.00 76.44 115 ARG A C 1
ATOM 982 O O . ARG A 1 115 ? -18.109 -14.327 11.290 1.00 76.44 115 ARG A O 1
ATOM 989 N N . ASN A 1 116 ? -19.078 -12.345 11.730 1.00 88.50 116 ASN A N 1
ATOM 990 C CA . ASN A 1 116 ? -20.453 -12.743 11.429 1.00 88.50 116 ASN A CA 1
ATOM 991 C C . ASN A 1 116 ? -20.856 -12.489 9.963 1.00 88.50 116 ASN A C 1
ATOM 993 O O . ASN A 1 116 ? -22.024 -12.654 9.624 1.00 88.50 116 ASN A O 1
ATOM 997 N N . GLN A 1 117 ? -19.915 -12.089 9.097 1.00 84.31 117 GLN A N 1
ATOM 998 C CA . GLN A 1 117 ? -20.145 -11.758 7.682 1.00 84.31 117 GLN A CA 1
ATOM 999 C C . GLN A 1 117 ? -21.131 -10.595 7.448 1.00 84.31 117 GLN A C 1
ATOM 1001 O O . GLN A 1 117 ? -21.668 -10.419 6.353 1.00 84.31 117 GLN A O 1
ATOM 1006 N N . TYR A 1 118 ? -21.337 -9.737 8.450 1.00 91.56 118 TYR A N 1
ATOM 1007 C CA . TYR A 1 118 ? -22.157 -8.530 8.337 1.00 91.56 118 TYR A CA 1
ATOM 1008 C C . TYR A 1 118 ? -21.327 -7.374 7.777 1.00 91.56 118 TYR A C 1
ATOM 1010 O O . TYR A 1 118 ? -20.940 -6.449 8.488 1.00 91.56 118 TYR A O 1
ATOM 1018 N N . ILE A 1 119 ? -21.035 -7.435 6.475 1.00 90.75 119 ILE A N 1
ATOM 1019 C CA . ILE A 1 119 ? -20.078 -6.533 5.814 1.00 90.75 119 ILE A CA 1
ATOM 1020 C C . ILE A 1 119 ? -20.487 -5.056 5.909 1.00 90.75 119 ILE A C 1
ATOM 1022 O O . ILE A 1 119 ? -19.645 -4.207 6.190 1.00 90.75 119 ILE A O 1
ATOM 1026 N N . LYS A 1 120 ? -21.775 -4.730 5.724 1.00 94.12 120 LYS A N 1
ATOM 1027 C CA . LYS A 1 120 ? -22.253 -3.337 5.805 1.00 94.12 120 LYS A CA 1
ATOM 1028 C C . LYS A 1 120 ? -22.027 -2.744 7.195 1.00 94.12 120 LYS A C 1
ATOM 1030 O O . LYS A 1 120 ? -21.463 -1.660 7.312 1.00 94.12 120 LYS A O 1
ATOM 1035 N N . ASP A 1 121 ? -22.420 -3.478 8.230 1.00 91.50 121 ASP A N 1
ATOM 1036 C CA . ASP A 1 121 ? -22.271 -3.034 9.616 1.00 91.50 121 ASP A CA 1
ATOM 1037 C C . ASP A 1 121 ? -20.800 -2.999 10.040 1.00 91.50 121 ASP A C 1
ATOM 1039 O O . ASP A 1 121 ? -20.389 -2.094 10.761 1.00 91.50 121 ASP A O 1
ATOM 1043 N N . CYS A 1 122 ? -19.983 -3.922 9.519 1.00 90.19 122 CYS A N 1
ATOM 1044 C CA . CYS A 1 122 ? -18.534 -3.905 9.695 1.00 90.19 122 CYS A CA 1
ATOM 1045 C C . CYS A 1 122 ? -17.927 -2.596 9.181 1.00 90.19 122 CYS A C 1
ATOM 1047 O O . CYS A 1 122 ? -17.192 -1.944 9.916 1.00 90.19 122 CYS A O 1
ATOM 1049 N N . ILE A 1 123 ? -18.251 -2.182 7.951 1.00 92.44 123 ILE A N 1
ATOM 1050 C CA . ILE A 1 123 ? -17.719 -0.941 7.365 1.00 92.44 123 ILE A CA 1
ATOM 1051 C C . ILE A 1 123 ? -18.163 0.280 8.183 1.00 92.44 123 ILE A C 1
ATOM 1053 O O . ILE A 1 123 ? -17.356 1.166 8.464 1.00 92.44 123 ILE A O 1
ATOM 1057 N N . VAL A 1 124 ? -19.429 0.318 8.611 1.00 95.81 124 VAL A N 1
ATOM 1058 C CA . VAL A 1 124 ? -19.947 1.405 9.458 1.00 95.81 124 VAL A CA 1
ATOM 1059 C C . VAL A 1 124 ? -19.201 1.471 10.792 1.00 95.81 124 VAL A C 1
ATOM 1061 O O . VAL A 1 124 ? -18.809 2.558 11.215 1.00 95.81 124 VAL A O 1
ATOM 1064 N N . ALA A 1 125 ? -18.971 0.331 11.441 1.00 91.12 125 ALA A N 1
ATOM 1065 C CA . ALA A 1 125 ? -18.232 0.262 12.698 1.00 91.12 125 ALA A CA 1
ATOM 1066 C C . ALA A 1 125 ? -16.746 0.635 12.526 1.00 91.12 125 ALA A C 1
ATOM 1068 O O . ALA A 1 125 ? -16.212 1.373 13.351 1.00 91.12 125 ALA A O 1
ATOM 1069 N N . CYS A 1 126 ? -16.096 0.238 11.423 1.00 92.31 126 CYS A N 1
ATOM 1070 C CA . CYS A 1 126 ? -14.732 0.679 11.099 1.00 92.31 126 CYS A CA 1
ATOM 1071 C C . CYS A 1 126 ? -14.638 2.208 10.990 1.00 92.31 126 CYS A C 1
ATOM 1073 O O . CYS A 1 126 ? -13.724 2.812 11.550 1.00 92.31 126 CYS A O 1
ATOM 1075 N N . ASN A 1 127 ? -15.603 2.847 10.322 1.00 95.06 127 ASN A N 1
ATOM 1076 C CA . ASN A 1 127 ? -15.631 4.306 10.194 1.00 95.06 127 ASN A CA 1
ATOM 1077 C C . ASN A 1 127 ? -15.815 5.002 11.550 1.00 95.06 127 ASN A C 1
ATOM 1079 O O . ASN A 1 127 ? -15.170 6.015 11.808 1.00 95.06 127 ASN A O 1
ATOM 1083 N N . ARG A 1 128 ? -16.645 4.444 12.441 1.00 93.81 128 ARG A N 1
ATOM 1084 C CA . ARG A 1 128 ? -16.812 4.964 13.810 1.00 93.81 128 ARG A CA 1
ATOM 1085 C C . ARG A 1 128 ? -15.543 4.830 14.645 1.00 93.81 128 ARG A C 1
ATOM 1087 O O . ARG A 1 128 ? -15.213 5.756 15.388 1.00 93.81 128 ARG A O 1
ATOM 1094 N N . ALA A 1 129 ? -14.833 3.708 14.517 1.00 92.12 129 ALA A N 1
ATOM 1095 C CA . ALA A 1 129 ? -13.547 3.506 15.176 1.00 92.12 129 ALA A CA 1
ATOM 1096 C C . ALA A 1 129 ? -12.520 4.541 14.692 1.00 92.12 129 ALA A C 1
ATOM 1098 O O . ALA A 1 129 ? -11.866 5.184 15.510 1.00 92.12 129 ALA A O 1
ATOM 1099 N N . PHE A 1 130 ? -12.447 4.776 13.378 1.00 91.62 130 PHE A N 1
ATOM 1100 C CA . PHE A 1 130 ? -11.560 5.780 12.788 1.00 91.62 130 PHE A CA 1
ATOM 1101 C C . PHE A 1 130 ? -11.907 7.211 13.229 1.00 91.62 130 PHE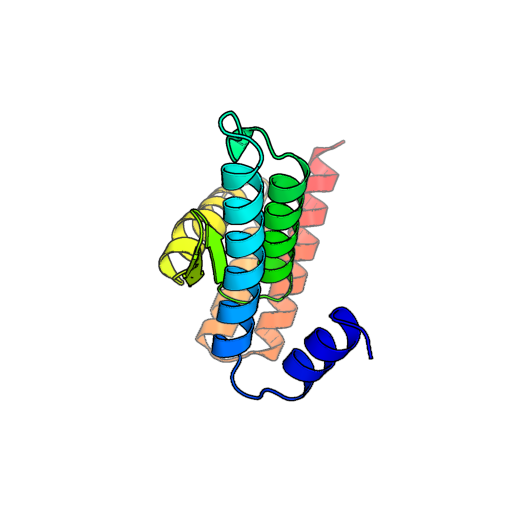 A C 1
ATOM 1103 O O . PHE A 1 130 ? -11.029 7.964 13.643 1.00 91.62 130 PHE A O 1
ATOM 1110 N N . GLU A 1 131 ? -13.189 7.583 13.219 1.00 93.12 131 GLU A N 1
ATOM 1111 C CA . GLU A 1 131 ? -13.645 8.886 13.719 1.00 93.12 131 GLU A CA 1
ATOM 1112 C C . GLU A 1 131 ? -13.306 9.074 15.206 1.00 93.12 131 GLU A C 1
ATOM 1114 O O . GLU A 1 131 ? -12.845 10.140 15.618 1.00 93.12 131 GLU A O 1
ATOM 1119 N N . SER A 1 132 ? -13.513 8.036 16.020 1.00 90.75 132 SER A N 1
ATOM 1120 C CA . SER A 1 132 ? -13.193 8.069 17.450 1.00 90.75 132 SER A CA 1
ATOM 1121 C C . SER A 1 132 ? -11.691 8.203 17.690 1.00 90.75 132 SER A C 1
ATOM 1123 O O . SER A 1 132 ? -11.297 8.951 18.579 1.00 90.75 132 SER A O 1
ATOM 1125 N N . LEU A 1 133 ? -10.862 7.550 16.870 1.00 91.50 133 LEU A N 1
ATOM 1126 C CA . LEU A 1 133 ? -9.406 7.678 16.924 1.00 91.50 133 LEU A CA 1
ATOM 1127 C C . LEU A 1 133 ? -8.971 9.123 16.683 1.00 91.50 133 LEU A C 1
ATOM 1129 O O . LEU A 1 133 ? -8.206 9.669 17.474 1.00 91.50 133 LEU A O 1
ATOM 1133 N N . LEU A 1 134 ? -9.505 9.761 15.639 1.00 91.44 134 LEU A N 1
ATOM 1134 C CA . LEU A 1 134 ? -9.215 11.165 15.345 1.00 91.44 134 LEU A CA 1
ATOM 1135 C C . LEU A 1 134 ? -9.617 12.083 16.506 1.00 91.44 134 LEU A C 1
ATOM 1137 O O . LEU A 1 134 ? -8.850 12.966 16.879 1.00 91.44 134 LEU A O 1
ATOM 1141 N N . LYS A 1 135 ? -10.784 11.846 17.120 1.00 89.94 135 LYS A N 1
ATOM 1142 C CA . LYS A 1 135 ? -11.229 12.607 18.299 1.00 89.94 135 LYS A CA 1
ATOM 1143 C C . LYS A 1 135 ? -10.292 12.431 19.490 1.00 89.94 135 LYS A C 1
ATOM 1145 O O . LYS A 1 135 ? -9.959 13.426 20.122 1.00 89.94 135 LYS A O 1
ATOM 1150 N N . SER A 1 136 ? -9.864 11.204 19.788 1.00 88.62 136 SER A N 1
ATOM 1151 C CA . SER A 1 136 ? -8.916 10.942 20.878 1.00 88.62 136 SER A CA 1
ATOM 1152 C C . SER A 1 136 ? -7.595 11.681 20.657 1.00 88.62 136 SER A C 1
ATOM 1154 O O . SER A 1 136 ? -7.147 12.383 21.554 1.00 88.62 136 SER A O 1
ATOM 1156 N N . ILE A 1 137 ? -7.025 11.613 19.449 1.00 89.19 137 ILE A N 1
ATOM 1157 C CA . ILE A 1 137 ? -5.750 12.279 19.131 1.00 89.19 137 ILE A CA 1
ATOM 1158 C C . ILE A 1 137 ? -5.876 13.807 19.217 1.00 89.19 137 ILE A C 1
ATOM 1160 O O . ILE A 1 137 ? -4.998 14.471 19.761 1.00 89.19 137 ILE A O 1
ATOM 1164 N N . CYS A 1 138 ? -6.962 14.383 18.692 1.00 86.81 138 CYS A N 1
ATOM 1165 C CA . CYS A 1 138 ? -7.162 15.832 18.734 1.00 86.81 138 CYS A CA 1
ATOM 1166 C C . CYS A 1 138 ? -7.436 16.357 20.149 1.00 86.81 138 CYS A C 1
ATOM 1168 O O . CYS A 1 138 ? -6.992 17.454 20.465 1.00 86.81 138 CYS A O 1
ATOM 1170 N N . ASN A 1 139 ? -8.124 15.586 20.996 1.00 76.81 139 ASN A N 1
ATOM 1171 C CA . ASN A 1 139 ? -8.402 15.980 22.379 1.00 76.81 139 ASN A CA 1
ATOM 1172 C C . ASN A 1 139 ? -7.170 15.869 23.296 1.00 76.81 139 ASN A C 1
ATOM 1174 O O . ASN A 1 139 ? -7.122 16.555 24.307 1.00 76.81 139 ASN A O 1
ATOM 1178 N N . GLU A 1 140 ? -6.182 15.029 22.971 1.00 58.16 140 GLU A N 1
ATOM 1179 C CA . GLU A 1 140 ? -4.899 14.973 23.696 1.00 58.16 140 GLU A CA 1
ATOM 1180 C C . GLU A 1 140 ? -3.954 16.147 23.369 1.00 58.16 140 GLU A C 1
ATOM 1182 O O . GLU A 1 140 ? -2.935 16.316 24.035 1.00 58.16 140 GLU A O 1
ATOM 1187 N N . CYS A 1 141 ? -4.262 16.945 22.340 1.00 49.28 141 CYS A N 1
ATOM 1188 C CA . CYS A 1 141 ? -3.445 18.089 21.921 1.00 49.28 141 CYS A CA 1
ATOM 1189 C C . CYS A 1 141 ? -3.831 19.426 22.593 1.00 49.28 141 CYS A C 1
ATOM 1191 O O . CYS A 1 141 ? -3.208 20.443 22.275 1.00 49.28 141 CYS A O 1
ATOM 1193 N N . GLU A 1 142 ? -4.828 19.439 23.487 1.00 38.44 142 GLU A N 1
ATOM 1194 C CA . GLU A 1 142 ? -5.192 20.580 24.354 1.00 38.44 142 GLU A CA 1
ATOM 1195 C C . GLU A 1 142 ? -4.664 20.394 25.784 1.00 38.44 142 GLU A C 1
ATOM 1197 O O . GLU A 1 142 ? -4.194 21.404 26.362 1.00 38.44 142 GLU A O 1
#